Protein AF-A0A444JXC8-F1 (afdb_monomer)

Secondary structure (DSSP, 8-state):
--TTT-TTSSSPPP-SHHHHHHHHT-HHHHHHHHHHHHHHHHT----TTS-GGGHHHHHHHHHHHHHHHHHHHHHHHHTT-THHIIIIIHHHHHHHHHHHHHHHHHHTT----S-TTTTS-----S--

Solvent-accessible surface area (backbone atoms only — not comparable to full-atom values): 7610 Å² total; per-residue (Å²): 131,54,86,90,63,40,77,82,68,74,57,82,76,66,88,44,74,68,46,41,54,48,58,32,59,31,55,63,55,56,52,47,54,52,51,50,43,50,35,22,44,78,59,66,70,77,57,88,74,54,57,81,88,46,54,67,55,50,20,52,51,33,43,51,53,52,53,49,54,51,51,51,50,54,50,34,61,74,70,63,46,63,62,54,45,66,73,47,52,50,50,56,61,64,43,35,32,57,50,42,50,48,49,46,67,66,60,52,84,49,52,97,52,89,50,66,70,68,45,41,88,79,82,81,89,65,93,127

Sequence (128 aa):
QDPDNDPELAFPKPETLRQYIVHVSGLPVWWGHFKTLYTNAIGGCRGSYVPPKGLPKVRVEARAMVAFYVVVLMLALWFRATALLYVWIVPALLGQPFLRLYLLAEHGRCPLVANMLENTRTTLTNWL

Radius of gyration: 19.26 Å; Cα contacts (8 Å, |Δi|>4): 68; chains: 1; bounding box: 57×40×42 Å

pLDDT: mean 79.61, std 12.32, range [53.12, 96.25]

Mean predicted aligned error: 9.5 Å

Foldseek 3Di:
DPCPQDPVNVDDDDPDPVSVVVLLQCVVVVVVVVVQLVCLLVQVDDRPNAPPVCSVVSNVVSVVVVVVVVVVVVVCVVVVVCVCCVVPVVCVSVCSSVVSVVCCVFQPPQDPDPDPVSNGDDDDPDDD

Structure (mmCIF, N/CA/C/O backbone):
data_AF-A0A444JXC8-F1
#
_entry.id   AF-A0A444JXC8-F1
#
loop_
_atom_site.group_PDB
_atom_site.id
_atom_site.type_symbol
_atom_site.label_atom_id
_atom_site.label_alt_id
_atom_site.label_comp_id
_atom_site.label_asym_id
_atom_site.label_entity_id
_atom_site.label_seq_id
_atom_site.pdbx_PDB_ins_code
_atom_site.Cartn_x
_atom_site.Cartn_y
_atom_site.Cartn_z
_atom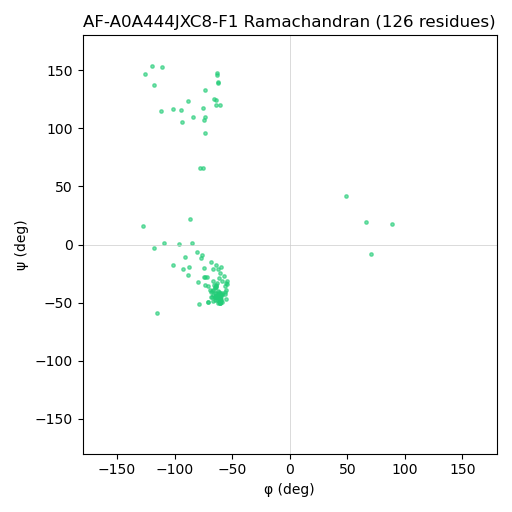_site.occupancy
_atom_site.B_iso_or_equiv
_atom_site.auth_seq_id
_atom_site.auth_comp_id
_atom_site.auth_asym_id
_atom_site.auth_atom_id
_atom_site.pdbx_PDB_model_num
ATOM 1 N N . GLN A 1 1 ? 15.384 -9.450 -16.776 1.00 56.16 1 GLN A N 1
ATOM 2 C CA . GLN A 1 1 ? 13.965 -9.046 -16.786 1.00 56.16 1 GLN A CA 1
ATOM 3 C C . GLN A 1 1 ? 13.324 -9.673 -18.012 1.00 56.16 1 GLN A C 1
ATOM 5 O O . GLN A 1 1 ? 13.983 -9.704 -19.047 1.00 56.16 1 GLN A O 1
ATOM 10 N N . ASP A 1 2 ? 12.129 -10.248 -17.871 1.00 57.38 2 ASP A N 1
ATOM 11 C CA . ASP A 1 2 ? 11.350 -10.819 -18.980 1.00 57.38 2 ASP A CA 1
ATOM 12 C C . ASP A 1 2 ? 10.382 -9.739 -19.494 1.00 57.38 2 ASP A C 1
ATOM 14 O O . ASP A 1 2 ? 9.397 -9.457 -18.816 1.00 57.38 2 ASP A O 1
ATOM 18 N N . PRO A 1 3 ? 10.637 -9.113 -20.656 1.00 59.62 3 PRO A N 1
ATOM 19 C CA . PRO A 1 3 ? 9.868 -7.958 -21.116 1.00 59.62 3 PRO A CA 1
ATOM 20 C C . PRO A 1 3 ? 8.352 -8.180 -21.191 1.00 59.62 3 PRO A C 1
ATOM 22 O O . PRO A 1 3 ? 7.594 -7.238 -20.970 1.00 59.62 3 PRO A O 1
ATOM 25 N N . ASP A 1 4 ? 7.913 -9.409 -21.477 1.00 57.19 4 ASP A N 1
ATOM 26 C CA . ASP A 1 4 ? 6.509 -9.719 -21.766 1.00 57.19 4 ASP A CA 1
ATOM 27 C C . ASP A 1 4 ? 5.716 -10.141 -20.520 1.00 57.19 4 ASP A C 1
ATOM 29 O O . ASP A 1 4 ? 4.484 -10.054 -20.494 1.00 57.19 4 ASP A O 1
ATOM 33 N N . ASN A 1 5 ? 6.410 -10.586 -19.469 1.00 56.50 5 ASN A N 1
ATOM 34 C CA . ASN A 1 5 ? 5.786 -11.094 -18.246 1.00 56.50 5 ASN A CA 1
ATOM 35 C C . ASN A 1 5 ? 6.130 -10.285 -16.994 1.00 56.50 5 ASN A C 1
ATOM 37 O O . ASN A 1 5 ? 5.602 -10.592 -15.922 1.00 56.50 5 ASN A O 1
ATOM 41 N N . ASP A 1 6 ? 6.978 -9.262 -17.106 1.00 56.84 6 ASP A N 1
ATOM 42 C CA . ASP A 1 6 ? 7.409 -8.472 -15.962 1.00 56.84 6 ASP A CA 1
ATOM 43 C C . ASP A 1 6 ? 6.405 -7.352 -15.622 1.00 56.84 6 ASP A C 1
ATOM 45 O O . ASP A 1 6 ? 6.275 -6.366 -16.361 1.00 56.84 6 ASP A O 1
ATOM 49 N N . PRO A 1 7 ? 5.674 -7.460 -14.495 1.00 56.41 7 PRO A N 1
ATOM 50 C CA . PRO A 1 7 ? 4.689 -6.458 -14.102 1.00 56.41 7 PRO A CA 1
ATOM 51 C C . PRO A 1 7 ? 5.320 -5.090 -13.807 1.00 56.41 7 PRO A C 1
ATOM 53 O O . PRO A 1 7 ? 4.603 -4.087 -13.804 1.00 56.41 7 PRO A O 1
ATOM 56 N N . GLU A 1 8 ? 6.635 -5.023 -13.573 1.00 53.12 8 GLU A N 1
ATOM 57 C CA . GLU A 1 8 ? 7.337 -3.764 -13.314 1.00 53.12 8 GLU A CA 1
ATOM 58 C C . GLU A 1 8 ? 7.531 -2.907 -14.574 1.00 53.12 8 GLU A C 1
ATOM 60 O O . GLU A 1 8 ? 7.675 -1.687 -14.472 1.00 53.12 8 GLU A O 1
ATOM 65 N N . LEU A 1 9 ? 7.442 -3.517 -15.763 1.00 55.00 9 LEU A N 1
ATOM 66 C CA . LEU A 1 9 ? 7.540 -2.845 -17.063 1.00 55.00 9 LEU A CA 1
ATOM 67 C C . LEU A 1 9 ? 6.184 -2.378 -17.607 1.00 55.00 9 LEU A C 1
ATOM 69 O O . LEU A 1 9 ? 6.130 -1.588 -18.548 1.00 55.00 9 LEU A O 1
ATOM 73 N N . ALA A 1 10 ? 5.078 -2.806 -16.990 1.00 54.25 10 ALA A N 1
ATOM 74 C CA . ALA A 1 10 ? 3.724 -2.464 -17.424 1.00 54.25 10 ALA A CA 1
ATOM 75 C C . ALA A 1 10 ? 3.362 -0.976 -17.231 1.00 54.25 10 ALA A C 1
ATOM 77 O O . ALA A 1 10 ? 2.369 -0.503 -17.790 1.00 54.25 10 ALA A O 1
ATOM 78 N N . PHE A 1 11 ? 4.142 -0.229 -16.441 1.00 58.28 11 PHE A N 1
ATOM 79 C CA . PHE A 1 11 ? 3.931 1.197 -16.208 1.00 58.28 11 PHE A CA 1
ATOM 80 C C . PHE A 1 11 ? 5.069 2.014 -16.835 1.00 58.28 11 PHE A C 1
ATOM 82 O O . PHE A 1 11 ? 6.206 1.922 -16.367 1.00 58.28 11 PHE A O 1
ATOM 89 N N . PRO A 1 12 ? 4.792 2.847 -17.857 1.00 60.62 12 PRO A N 1
ATOM 90 C CA . PRO A 1 12 ? 5.820 3.695 -18.444 1.00 60.62 12 PRO A CA 1
ATOM 91 C C . PRO A 1 12 ? 6.360 4.679 -17.397 1.00 60.62 12 PRO A C 1
ATOM 93 O O . PRO A 1 12 ? 5.607 5.238 -16.589 1.00 60.62 12 PRO A O 1
ATOM 96 N N . LYS A 1 13 ? 7.682 4.887 -17.403 1.00 64.56 13 LYS A N 1
ATOM 97 C CA . LYS A 1 13 ? 8.344 5.874 -16.537 1.00 64.56 13 LYS A CA 1
ATOM 98 C C . LYS A 1 13 ? 7.838 7.283 -16.905 1.00 64.56 13 LYS A C 1
ATOM 100 O O . LYS A 1 13 ? 7.539 7.528 -18.069 1.00 64.56 13 LYS A O 1
ATOM 105 N N . PRO A 1 14 ? 7.711 8.212 -15.941 1.00 65.56 14 PRO A N 1
ATOM 106 C CA . PRO A 1 14 ? 7.194 9.548 -16.224 1.00 65.56 14 PRO A CA 1
ATOM 107 C C . PRO A 1 14 ? 8.147 10.323 -17.148 1.00 65.56 14 PRO A C 1
ATOM 109 O O . PRO A 1 14 ? 9.315 10.508 -16.816 1.00 65.56 14 PRO A O 1
ATOM 112 N N . GLU A 1 15 ? 7.637 10.817 -18.276 1.00 71.06 15 GLU A N 1
ATOM 113 C CA . GLU A 1 15 ? 8.400 11.591 -19.273 1.00 71.06 15 GLU A CA 1
ATOM 114 C C . GLU A 1 15 ? 8.141 13.102 -19.165 1.00 71.06 15 GLU A C 1
ATOM 116 O O . GLU A 1 15 ? 8.921 13.919 -19.649 1.00 71.06 15 GLU A O 1
ATOM 121 N N . THR A 1 16 ? 7.058 13.496 -18.487 1.00 79.94 16 THR A N 1
ATOM 122 C CA . THR A 1 16 ? 6.654 14.901 -18.313 1.00 79.94 16 THR A CA 1
ATOM 123 C C . THR A 1 16 ? 6.617 15.309 -16.842 1.00 79.94 16 THR A C 1
ATOM 125 O O . THR A 1 16 ? 6.348 14.490 -15.963 1.00 79.94 16 THR A O 1
ATOM 128 N N . LEU A 1 17 ? 6.796 16.606 -16.553 1.00 77.31 17 LEU A N 1
ATOM 129 C CA . LEU A 1 17 ? 6.724 17.150 -15.184 1.00 77.31 17 LEU A CA 1
ATOM 130 C C . LEU A 1 17 ? 5.393 16.833 -14.486 1.00 77.31 17 LEU A C 1
ATOM 132 O O . LEU A 1 17 ? 5.359 16.551 -13.290 1.00 77.31 17 LEU A O 1
ATOM 136 N N . ARG A 1 18 ? 4.287 16.816 -15.239 1.00 77.69 18 ARG A N 1
ATOM 137 C CA . ARG A 1 18 ? 2.970 16.449 -14.705 1.00 77.69 18 ARG A CA 1
ATOM 138 C C . ARG A 1 18 ? 2.912 14.974 -14.306 1.00 77.69 18 ARG A C 1
ATOM 140 O O . ARG A 1 18 ? 2.424 14.662 -13.223 1.00 77.69 18 ARG A O 1
ATOM 147 N N . GLN A 1 19 ? 3.422 14.075 -15.149 1.00 76.94 19 GLN A N 1
ATOM 148 C CA . GLN A 1 19 ? 3.516 12.648 -14.820 1.00 76.94 19 GLN A CA 1
ATOM 149 C C . GLN A 1 19 ? 4.465 12.410 -13.641 1.00 76.94 19 GLN A C 1
ATOM 151 O O . GLN A 1 19 ? 4.180 11.560 -12.804 1.00 76.94 19 GLN A O 1
ATOM 156 N N . TYR A 1 20 ? 5.542 13.190 -13.534 1.00 75.75 20 TYR A N 1
ATOM 157 C CA . TYR A 1 20 ? 6.475 13.131 -12.413 1.00 75.75 20 TYR A CA 1
ATOM 158 C C . TYR A 1 20 ? 5.801 13.496 -11.085 1.00 75.75 20 TYR A C 1
ATOM 160 O O . TYR A 1 20 ? 5.864 12.715 -10.141 1.00 75.75 20 TYR A O 1
ATOM 168 N N . ILE A 1 21 ? 5.075 14.620 -11.017 1.00 80.50 21 ILE A N 1
ATOM 169 C CA . ILE A 1 21 ? 4.347 15.031 -9.801 1.00 80.50 21 ILE A CA 1
ATOM 170 C C . ILE A 1 21 ? 3.299 13.981 -9.407 1.00 80.50 21 ILE A C 1
A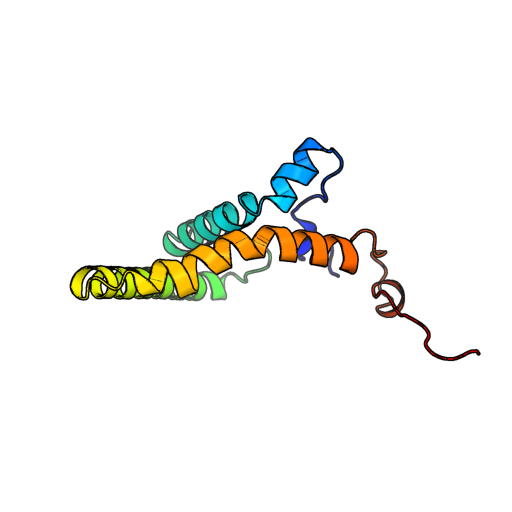TOM 172 O O . ILE A 1 21 ? 3.187 13.622 -8.237 1.00 80.50 21 ILE A O 1
ATOM 176 N N . VAL A 1 22 ? 2.560 13.440 -10.380 1.00 81.25 22 VAL A N 1
ATOM 177 C CA . VAL A 1 22 ? 1.564 12.387 -10.127 1.00 81.25 22 VAL A CA 1
ATOM 178 C C . VAL A 1 22 ? 2.228 11.096 -9.637 1.00 81.25 22 VAL A C 1
ATOM 180 O O . VAL A 1 22 ? 1.737 10.490 -8.687 1.00 81.25 22 VAL A O 1
ATOM 183 N N . HIS A 1 23 ? 3.356 10.692 -10.220 1.00 79.19 23 HIS A N 1
ATOM 184 C CA . HIS A 1 23 ? 4.108 9.515 -9.786 1.00 79.19 23 HIS A CA 1
ATOM 185 C C . HIS A 1 23 ? 4.639 9.679 -8.356 1.00 79.19 23 HIS A C 1
ATOM 187 O O . HIS A 1 23 ? 4.439 8.804 -7.512 1.00 79.19 23 HIS A O 1
ATOM 193 N N . VAL A 1 24 ? 5.257 10.827 -8.068 1.00 82.19 24 VAL A N 1
ATOM 194 C CA . VAL A 1 24 ? 5.811 11.148 -6.747 1.00 82.19 24 VAL A CA 1
ATOM 195 C C . VAL A 1 24 ? 4.707 11.290 -5.703 1.00 82.19 24 VAL A C 1
ATOM 197 O O . VAL A 1 24 ? 4.915 10.902 -4.567 1.00 82.19 24 VAL A O 1
ATOM 200 N N . SER A 1 25 ? 3.500 11.740 -6.056 1.00 81.94 25 SER A N 1
ATOM 201 C CA . SER A 1 25 ? 2.394 11.834 -5.087 1.00 81.94 25 SER A CA 1
ATOM 202 C C . SER A 1 25 ? 2.005 10.495 -4.438 1.00 81.94 25 SER A C 1
ATOM 204 O O . SER A 1 25 ? 1.319 10.485 -3.420 1.00 81.94 25 SER A O 1
ATOM 206 N N . GLY A 1 26 ? 2.378 9.355 -5.035 1.00 81.25 26 GLY A N 1
ATOM 207 C CA . GLY A 1 26 ? 2.017 8.023 -4.541 1.00 81.25 26 GLY A CA 1
ATOM 208 C C . GLY A 1 26 ? 0.535 7.659 -4.714 1.00 81.25 26 GLY A C 1
ATOM 209 O O . GLY A 1 26 ? 0.171 6.498 -4.542 1.00 81.25 26 GLY A O 1
ATOM 210 N N . LEU A 1 27 ? -0.327 8.597 -5.122 1.00 82.12 27 LEU A N 1
ATOM 211 C CA . LEU A 1 27 ? -1.756 8.359 -5.361 1.00 82.12 27 LEU A CA 1
ATOM 212 C C . LEU A 1 27 ? -2.033 7.227 -6.371 1.00 82.12 27 LEU A C 1
ATOM 214 O O . LEU A 1 27 ? -2.899 6.393 -6.087 1.00 82.12 27 LEU A O 1
ATOM 218 N N . PRO A 1 28 ? -1.300 7.111 -7.503 1.00 84.00 28 PRO A N 1
ATOM 219 C CA . PRO A 1 28 ? -1.517 6.014 -8.449 1.00 84.00 28 PRO A CA 1
ATOM 220 C C . PRO A 1 28 ? -1.265 4.630 -7.843 1.00 84.00 28 PRO A C 1
ATOM 222 O O . PRO A 1 28 ? -1.890 3.658 -8.256 1.00 84.00 28 PRO A O 1
ATOM 225 N N . VAL A 1 29 ? -0.373 4.538 -6.853 1.00 84.81 29 VAL A N 1
ATOM 226 C CA . VAL A 1 29 ? 0.008 3.284 -6.189 1.00 84.81 29 VAL A CA 1
ATOM 227 C C . VAL A 1 29 ? -1.139 2.781 -5.329 1.00 84.81 29 VAL A C 1
ATOM 229 O O . VAL A 1 29 ? -1.560 1.636 -5.466 1.00 84.81 29 VAL A O 1
ATOM 232 N N . TRP A 1 30 ? -1.697 3.656 -4.491 1.00 85.62 30 TRP A N 1
ATOM 233 C CA . TRP A 1 30 ? -2.856 3.325 -3.666 1.00 85.62 30 TRP A CA 1
ATOM 234 C C . TRP A 1 30 ? -4.061 2.943 -4.518 1.00 85.62 30 TRP 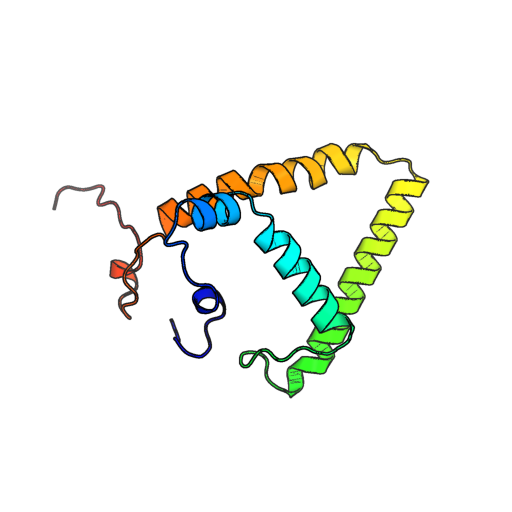A C 1
ATOM 236 O O . TRP A 1 30 ? -4.711 1.930 -4.253 1.00 85.62 30 TRP A O 1
ATOM 246 N N . TRP A 1 31 ? -4.315 3.704 -5.586 1.00 86.19 31 TRP A N 1
ATOM 247 C CA . TRP A 1 31 ? -5.370 3.381 -6.541 1.00 86.19 31 TRP A CA 1
ATOM 248 C C . TRP A 1 31 ? -5.136 2.027 -7.223 1.00 86.19 31 TRP A C 1
ATOM 250 O O . TRP A 1 31 ? -6.056 1.217 -7.326 1.00 86.19 31 TRP A O 1
ATOM 260 N N . GLY A 1 32 ? -3.898 1.751 -7.640 1.00 85.75 32 GLY A N 1
ATOM 261 C CA . GLY A 1 32 ? -3.490 0.473 -8.215 1.00 85.75 32 GLY A CA 1
ATOM 262 C C . GLY A 1 32 ? -3.709 -0.693 -7.253 1.00 85.75 32 GLY A C 1
ATOM 263 O O . GLY A 1 32 ? -4.340 -1.676 -7.630 1.00 85.75 32 GLY A O 1
ATOM 264 N N . HIS A 1 33 ? -3.271 -0.574 -5.998 1.00 89.25 33 HIS A N 1
ATOM 265 C CA . HIS A 1 33 ? -3.489 -1.598 -4.974 1.00 89.25 33 HIS A CA 1
ATOM 266 C C . HIS A 1 33 ? -4.973 -1.856 -4.723 1.00 89.25 33 HIS A C 1
ATOM 268 O O . HIS A 1 33 ? -5.393 -3.013 -4.719 1.00 89.25 33 HIS A O 1
ATOM 274 N N . PHE A 1 34 ? -5.778 -0.798 -4.584 1.00 88.75 34 PHE A N 1
ATOM 275 C CA . PHE A 1 34 ? -7.221 -0.930 -4.402 1.00 88.75 34 PHE A CA 1
ATOM 276 C C . PHE A 1 34 ? -7.876 -1.624 -5.600 1.00 88.75 34 PHE A C 1
ATOM 278 O O . PHE A 1 34 ? -8.603 -2.604 -5.429 1.00 88.75 34 PHE A O 1
ATOM 285 N N . LYS A 1 35 ? -7.578 -1.171 -6.825 1.00 88.44 35 LYS A N 1
ATOM 286 C CA . LYS A 1 35 ? -8.119 -1.754 -8.057 1.00 88.44 35 LYS A CA 1
ATOM 287 C C . LYS A 1 35 ? -7.725 -3.222 -8.199 1.00 88.44 35 LYS A C 1
ATOM 289 O O . LYS A 1 35 ? -8.580 -4.037 -8.539 1.00 88.44 35 LYS A O 1
ATOM 294 N N . THR A 1 36 ? -6.469 -3.568 -7.928 1.00 87.56 36 THR A N 1
ATOM 295 C CA . THR A 1 36 ? -5.970 -4.948 -7.997 1.00 87.56 36 THR A CA 1
ATOM 296 C C . THR A 1 36 ? -6.648 -5.828 -6.957 1.00 87.56 36 THR A C 1
ATOM 298 O O . THR A 1 36 ? -7.165 -6.886 -7.310 1.00 87.56 36 THR A O 1
ATOM 301 N N . LEU A 1 37 ? -6.730 -5.380 -5.701 1.00 91.19 37 LEU A N 1
ATOM 302 C CA . LEU A 1 37 ? -7.395 -6.129 -4.636 1.00 91.19 37 LEU A CA 1
ATOM 303 C C . LEU A 1 37 ? -8.875 -6.356 -4.955 1.00 91.19 37 LEU A C 1
ATOM 305 O O . LEU A 1 37 ? -9.357 -7.483 -4.872 1.00 91.19 37 LEU A O 1
ATOM 309 N N . TYR A 1 38 ? -9.574 -5.305 -5.386 1.00 90.19 38 TYR A N 1
ATOM 310 C CA . TYR A 1 38 ? -10.977 -5.377 -5.780 1.00 90.19 38 TYR A CA 1
ATOM 311 C C . TYR A 1 38 ? -11.182 -6.341 -6.952 1.00 90.19 38 TYR A C 1
ATOM 313 O O . TYR A 1 38 ? -11.995 -7.261 -6.863 1.00 90.19 38 TYR A O 1
ATOM 321 N N . THR A 1 39 ? -10.393 -6.187 -8.019 1.00 89.88 39 THR A N 1
ATOM 322 C CA . THR A 1 39 ? -10.458 -7.037 -9.218 1.00 89.88 39 THR A CA 1
ATOM 323 C C . THR A 1 39 ? -10.192 -8.503 -8.875 1.00 89.88 39 THR A C 1
ATOM 325 O O . THR A 1 39 ? -10.912 -9.392 -9.334 1.00 89.88 39 THR A O 1
ATOM 328 N N . ASN A 1 40 ? -9.206 -8.774 -8.019 1.00 90.25 40 ASN A N 1
ATOM 329 C CA . ASN A 1 40 ? -8.890 -10.123 -7.562 1.00 90.25 40 ASN A CA 1
ATOM 330 C C . ASN A 1 40 ? -10.008 -10.704 -6.681 1.00 90.25 40 ASN A C 1
ATOM 332 O O . ASN A 1 40 ? -10.385 -11.862 -6.865 1.00 90.25 40 ASN A O 1
ATOM 336 N N . ALA A 1 41 ? -10.608 -9.905 -5.793 1.00 89.19 41 ALA A N 1
ATOM 337 C CA . ALA A 1 41 ? -11.683 -10.340 -4.900 1.00 89.19 41 ALA A CA 1
ATOM 338 C C . ALA A 1 41 ? -12.985 -10.698 -5.647 1.00 89.19 41 ALA A C 1
ATOM 340 O O . ALA A 1 41 ? -13.633 -11.703 -5.316 1.00 89.19 41 ALA A O 1
ATOM 341 N N . ILE A 1 42 ? -13.348 -9.929 -6.684 1.00 90.94 42 ILE A N 1
ATOM 342 C CA . ILE A 1 42 ? -14.476 -10.251 -7.582 1.00 90.94 42 ILE A CA 1
ATOM 343 C C . ILE A 1 42 ? -14.121 -11.350 -8.589 1.00 90.94 42 ILE A C 1
ATOM 345 O O . ILE A 1 42 ? -15.001 -11.925 -9.224 1.00 90.94 42 ILE A O 1
ATOM 349 N N . GLY A 1 43 ? -12.835 -11.687 -8.701 1.00 81.81 43 GLY A N 1
ATOM 350 C CA . GLY A 1 43 ? -12.367 -12.795 -9.511 1.00 81.81 43 GLY A CA 1
ATOM 351 C C . GLY A 1 43 ? -12.056 -12.468 -10.963 1.00 81.81 43 GLY A C 1
ATOM 352 O O . GLY A 1 43 ? -11.963 -13.401 -11.756 1.00 81.81 43 GLY A O 1
ATOM 353 N N . GLY A 1 44 ? -11.885 -11.189 -11.290 1.00 81.00 44 GLY A N 1
ATOM 354 C CA . GLY A 1 44 ? -11.491 -10.691 -12.606 1.00 81.00 44 GLY A CA 1
ATOM 355 C C . GLY A 1 44 ? -9.977 -10.637 -12.826 1.00 81.00 44 GLY A C 1
ATOM 356 O O . GLY A 1 44 ? -9.526 -9.849 -13.654 1.00 81.00 44 GLY A O 1
ATOM 357 N N . CYS A 1 45 ? -9.185 -11.413 -12.077 1.00 79.12 45 CYS A N 1
ATOM 358 C CA . CYS A 1 45 ? -7.734 -11.468 -12.255 1.00 79.12 45 CYS A CA 1
ATOM 359 C C . CYS A 1 45 ? -7.404 -11.955 -13.677 1.00 79.12 45 CYS A C 1
ATOM 361 O O . CYS A 1 45 ? -7.827 -13.040 -14.076 1.00 79.12 45 CYS A O 1
ATOM 363 N N . ARG A 1 46 ? -6.691 -11.127 -14.447 1.00 68.62 46 ARG A N 1
ATOM 364 C CA . ARG A 1 46 ? -6.330 -11.366 -15.859 1.00 68.62 46 ARG A CA 1
ATOM 365 C C . ARG A 1 46 ? -4.826 -11.220 -16.121 1.00 68.62 46 ARG A C 1
ATOM 367 O O . ARG A 1 46 ? -4.429 -11.035 -17.264 1.00 68.62 46 ARG A O 1
ATOM 374 N N . GLY A 1 47 ? -3.994 -11.238 -15.077 1.00 71.06 47 GLY A N 1
ATOM 375 C CA . GLY A 1 47 ? -2.543 -11.127 -15.242 1.00 71.06 47 GLY A CA 1
ATOM 376 C C . GLY A 1 47 ? -1.996 -12.329 -16.011 1.00 71.06 47 GLY A C 1
ATOM 377 O O . GLY A 1 47 ? -2.215 -13.459 -15.581 1.00 71.06 47 GLY A O 1
ATOM 378 N N . SER A 1 48 ? -1.285 -12.090 -17.117 1.00 69.00 48 SER A N 1
ATOM 379 C CA . SER A 1 48 ? -0.599 -13.127 -17.913 1.00 69.00 48 SER A CA 1
ATOM 380 C C . SER A 1 48 ? 0.410 -13.931 -17.085 1.00 69.00 48 SER A C 1
ATOM 382 O O . SER A 1 48 ? 0.627 -15.111 -17.337 1.00 69.00 48 SER A O 1
ATOM 384 N N . TYR A 1 49 ? 0.949 -13.303 -16.040 1.00 73.19 49 TYR A N 1
ATOM 385 C CA . TYR A 1 49 ? 1.875 -13.874 -15.066 1.00 73.19 49 TYR A CA 1
ATOM 386 C C . TYR A 1 49 ? 1.219 -14.807 -14.028 1.00 73.19 49 TYR A C 1
ATOM 388 O O . TYR A 1 49 ? 1.930 -15.466 -13.270 1.00 73.19 49 TYR A O 1
ATOM 396 N N . VAL A 1 50 ? -0.119 -14.891 -13.954 1.00 76.94 50 VAL A N 1
ATOM 397 C CA . VAL A 1 50 ? -0.812 -15.813 -13.037 1.00 76.94 50 VAL A CA 1
ATOM 398 C C . VAL A 1 50 ? -1.290 -17.045 -13.808 1.00 76.94 50 VAL A C 1
ATOM 400 O O . VAL A 1 50 ? -2.176 -16.928 -14.657 1.00 76.94 50 VAL A O 1
ATOM 403 N N . PRO A 1 51 ? -0.787 -18.256 -13.500 1.00 81.00 51 PRO A N 1
ATOM 404 C CA . PRO A 1 51 ? -1.253 -19.460 -14.172 1.00 81.00 51 PRO A CA 1
ATOM 405 C C . PRO A 1 51 ? -2.745 -19.709 -13.875 1.00 81.00 51 PRO A C 1
ATOM 407 O O . PRO A 1 51 ? -3.192 -19.466 -12.748 1.00 81.00 51 PRO A O 1
ATOM 410 N N . PRO A 1 52 ? -3.524 -20.292 -14.810 1.00 81.31 52 PRO A N 1
ATOM 411 C CA . PRO A 1 52 ? -4.970 -20.489 -14.640 1.00 81.31 52 PRO A CA 1
ATOM 412 C C . PRO A 1 52 ? -5.353 -21.260 -13.367 1.00 81.31 52 PRO A C 1
ATOM 414 O O . PRO A 1 52 ? -6.365 -20.972 -12.730 1.00 81.31 52 PRO A O 1
ATOM 417 N N . LYS A 1 53 ? -4.501 -22.205 -12.945 1.00 83.56 53 LYS A N 1
ATOM 418 C CA . LYS A 1 53 ? -4.672 -22.995 -11.712 1.00 83.56 53 LYS A CA 1
ATOM 419 C C . LYS A 1 53 ? -4.550 -22.156 -10.426 1.00 83.56 53 LYS A C 1
ATOM 421 O O . LYS A 1 53 ? -5.031 -22.582 -9.380 1.00 83.56 53 LYS A O 1
ATOM 426 N N . GLY A 1 54 ? -3.901 -20.991 -10.488 1.00 82.50 54 GLY A N 1
ATOM 427 C CA . GLY A 1 54 ? -3.688 -20.080 -9.359 1.00 82.50 54 GLY A CA 1
ATOM 428 C C . GLY A 1 54 ? -4.817 -19.068 -9.141 1.00 82.50 54 GLY A C 1
ATOM 429 O O . GLY A 1 54 ? -4.967 -18.563 -8.031 1.00 82.50 54 GLY A O 1
ATOM 430 N N . LEU A 1 55 ? -5.661 -18.816 -10.149 1.00 85.81 55 LEU A N 1
ATOM 431 C CA . LEU A 1 55 ? -6.730 -17.807 -10.082 1.00 85.81 55 LEU A CA 1
ATOM 432 C C . LEU A 1 55 ? -7.712 -18.007 -8.908 1.00 85.81 55 LEU A C 1
ATOM 434 O O . LEU A 1 55 ? -8.064 -17.015 -8.260 1.00 85.81 55 LEU A O 1
ATOM 438 N N . PRO A 1 56 ? -8.145 -19.242 -8.565 1.00 87.38 56 PRO A N 1
ATOM 439 C CA . PRO A 1 56 ? -9.015 -19.451 -7.409 1.00 87.38 56 PRO A CA 1
ATOM 440 C C . PRO A 1 56 ? -8.327 -19.109 -6.083 1.00 87.38 56 PRO A C 1
ATOM 442 O O . PRO A 1 56 ? -8.971 -18.548 -5.199 1.00 87.38 56 PRO A O 1
ATOM 445 N N . LYS A 1 57 ? -7.024 -19.396 -5.954 1.00 88.44 57 LYS A N 1
ATOM 446 C CA . LYS A 1 57 ? -6.246 -19.094 -4.742 1.00 88.44 57 LYS A CA 1
ATOM 447 C C . LYS A 1 57 ? -6.113 -17.588 -4.539 1.00 88.44 57 LYS A C 1
ATOM 449 O O . LYS A 1 57 ? -6.492 -17.093 -3.484 1.00 88.44 57 LYS A O 1
ATOM 454 N N . VAL A 1 58 ? -5.725 -16.861 -5.590 1.00 89.25 58 VAL A N 1
ATOM 455 C CA . VAL A 1 58 ? -5.621 -15.390 -5.577 1.00 89.25 58 VAL A CA 1
ATOM 456 C C . VAL A 1 58 ? -6.944 -14.740 -5.162 1.00 89.25 58 VAL A C 1
ATOM 458 O O . VAL A 1 58 ? -6.963 -13.777 -4.397 1.00 89.25 58 VAL A O 1
ATOM 461 N N . ARG A 1 59 ? -8.079 -15.280 -5.623 1.00 91.19 59 ARG A N 1
ATOM 462 C CA . ARG A 1 59 ? -9.408 -14.792 -5.231 1.00 91.19 59 ARG A CA 1
ATOM 463 C C . ARG A 1 59 ? -9.690 -15.001 -3.742 1.00 91.19 59 ARG A C 1
ATOM 465 O O . ARG A 1 59 ? -10.228 -14.100 -3.100 1.00 91.19 59 ARG A O 1
ATOM 472 N N . VAL A 1 60 ? -9.379 -16.182 -3.204 1.00 92.88 60 VAL A N 1
ATOM 473 C CA . VAL A 1 60 ? -9.579 -16.493 -1.778 1.00 92.88 60 VAL A CA 1
ATOM 474 C C . VAL A 1 60 ? -8.687 -15.610 -0.911 1.00 92.88 60 VAL A C 1
ATOM 476 O O . VAL A 1 60 ? -9.185 -15.006 0.035 1.00 92.88 60 VAL A O 1
ATOM 479 N N . GLU A 1 61 ? -7.416 -15.460 -1.274 1.00 93.25 61 GLU A N 1
ATOM 480 C CA . GLU A 1 61 ? -6.462 -14.595 -0.574 1.00 93.25 61 GLU A CA 1
ATOM 481 C C . GLU A 1 61 ? -6.917 -13.132 -0.579 1.00 93.25 61 GLU A C 1
ATOM 483 O O . GLU A 1 61 ? -6.9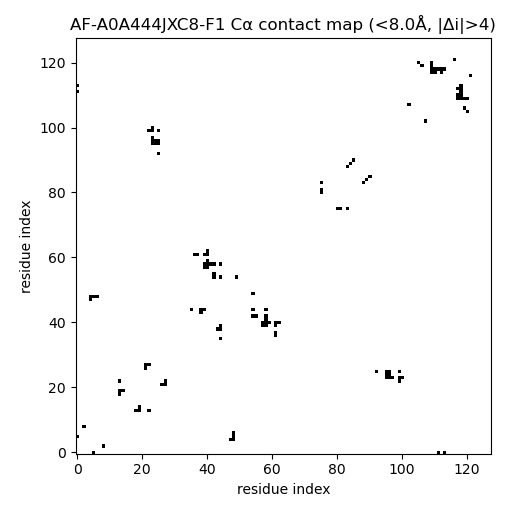89 -12.507 0.477 1.00 93.25 61 GLU A O 1
ATOM 488 N N . ALA A 1 62 ? -7.334 -12.604 -1.734 1.00 93.56 62 ALA A N 1
ATOM 489 C CA . ALA A 1 62 ? -7.852 -11.241 -1.834 1.00 93.56 62 ALA A CA 1
ATOM 490 C C . ALA A 1 62 ? -9.080 -11.017 -0.933 1.00 93.56 62 ALA A C 1
ATOM 492 O O . ALA A 1 62 ? -9.180 -9.994 -0.257 1.00 93.56 62 ALA A O 1
ATOM 493 N N . ARG A 1 63 ? -10.007 -11.983 -0.874 1.00 94.88 63 ARG A N 1
ATOM 494 C CA . ARG A 1 63 ? -11.179 -11.910 0.016 1.00 94.88 63 ARG A CA 1
ATOM 495 C C . ARG A 1 63 ? -10.797 -12.011 1.489 1.00 94.88 63 ARG A C 1
ATOM 497 O O . ARG A 1 63 ? -11.355 -11.271 2.294 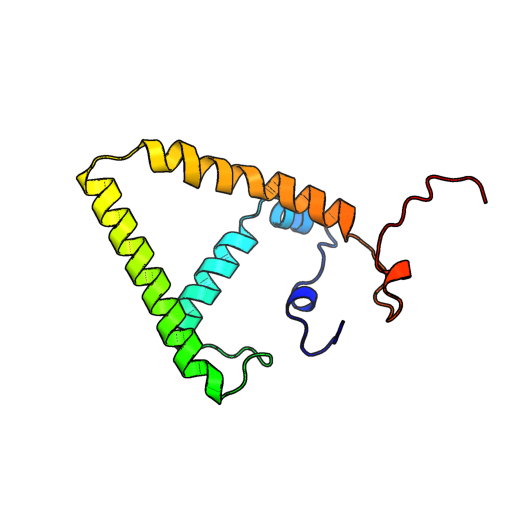1.00 94.88 63 ARG A O 1
ATOM 504 N N . ALA A 1 64 ? -9.854 -12.884 1.837 1.00 95.88 64 ALA A N 1
ATOM 505 C CA . ALA A 1 64 ? -9.349 -13.019 3.199 1.00 95.88 64 ALA A CA 1
ATOM 506 C C . ALA A 1 64 ? -8.678 -11.722 3.676 1.00 95.88 64 ALA A C 1
ATOM 508 O O . ALA A 1 64 ? -8.954 -11.267 4.783 1.00 95.88 64 ALA A O 1
ATOM 509 N N . MET A 1 65 ? -7.882 -11.074 2.819 1.00 94.88 65 MET A N 1
ATOM 510 C CA . MET A 1 65 ? -7.296 -9.762 3.108 1.00 94.88 65 MET A CA 1
ATOM 511 C C . MET A 1 65 ? -8.372 -8.698 3.347 1.00 94.88 65 MET A C 1
ATOM 513 O O . MET A 1 65 ? -8.304 -7.973 4.336 1.00 94.88 65 MET A O 1
ATOM 517 N N . VAL A 1 66 ? -9.391 -8.613 2.482 1.00 94.69 66 VAL A N 1
ATOM 518 C CA . VAL A 1 66 ? -10.505 -7.665 2.670 1.00 94.69 66 VAL A CA 1
ATOM 519 C C . VAL A 1 66 ? -11.238 -7.935 3.985 1.00 94.69 66 VAL A C 1
ATOM 521 O O . VAL A 1 66 ? -11.468 -7.003 4.751 1.00 94.69 66 VAL A O 1
ATOM 524 N N . ALA A 1 67 ? -11.562 -9.197 4.279 1.00 95.94 67 ALA A N 1
ATOM 525 C CA . ALA A 1 67 ? -12.225 -9.578 5.523 1.00 95.94 67 ALA A CA 1
ATOM 526 C C . ALA A 1 67 ? -11.390 -9.191 6.753 1.00 95.94 67 ALA A C 1
ATOM 528 O O . ALA A 1 67 ? -11.923 -8.612 7.697 1.00 95.94 67 ALA A O 1
ATOM 529 N N . PHE A 1 68 ? -10.077 -9.433 6.716 1.00 96.25 68 PHE A N 1
ATOM 530 C CA . PHE A 1 68 ? -9.159 -9.029 7.777 1.00 96.25 68 PHE A CA 1
ATOM 531 C C . PHE A 1 68 ? -9.184 -7.512 8.007 1.00 96.25 68 PHE A C 1
ATOM 533 O O . PHE A 1 68 ? -9.374 -7.069 9.138 1.00 96.25 68 PHE A O 1
ATOM 540 N N . TYR A 1 69 ? -9.070 -6.704 6.948 1.00 93.31 69 TYR A N 1
ATOM 541 C CA . TYR A 1 69 ? -9.115 -5.244 7.082 1.00 93.31 69 TYR A CA 1
ATOM 542 C C . TYR A 1 69 ? -10.467 -4.730 7.586 1.00 93.31 69 TYR A C 1
ATOM 544 O O . TYR A 1 69 ? -10.495 -3.783 8.371 1.00 93.31 69 TYR A O 1
ATOM 552 N N . VAL A 1 70 ? -11.580 -5.362 7.200 1.00 95.06 70 VAL A N 1
ATOM 553 C CA . VAL A 1 70 ? -12.910 -5.039 7.743 1.00 95.06 70 VAL A CA 1
ATOM 554 C C . VAL A 1 70 ? -12.969 -5.332 9.241 1.00 95.06 70 VAL A C 1
ATOM 556 O O . VAL A 1 70 ? -13.433 -4.488 10.002 1.00 95.06 70 VAL A O 1
ATOM 559 N N . VAL A 1 71 ? -12.457 -6.482 9.690 1.00 96.12 71 VAL A N 1
ATOM 560 C CA . VAL A 1 71 ? -12.400 -6.821 11.122 1.00 96.12 71 VAL A CA 1
ATOM 561 C C . VAL A 1 71 ? -11.546 -5.812 11.888 1.00 96.12 71 VAL A C 1
ATOM 563 O O . VAL A 1 71 ? -11.991 -5.293 12.909 1.00 96.12 71 VAL A O 1
ATOM 566 N N . VAL A 1 72 ? -10.359 -5.470 11.379 1.00 93.12 72 VAL A N 1
ATOM 567 C CA . VAL A 1 72 ? -9.486 -4.457 11.996 1.00 93.12 72 VAL A CA 1
ATOM 568 C C . VAL A 1 72 ? -10.190 -3.103 12.088 1.00 93.12 72 VAL A C 1
ATOM 570 O O . VAL A 1 72 ? -10.135 -2.468 13.138 1.00 93.12 72 VAL A O 1
ATOM 573 N N . LEU A 1 73 ? -10.889 -2.674 11.033 1.00 91.62 73 LEU A N 1
ATOM 574 C CA . LEU A 1 73 ? -11.650 -1.424 11.036 1.00 91.62 73 LEU A CA 1
ATOM 575 C C . LEU A 1 73 ? -12.765 -1.444 12.091 1.00 91.62 73 LEU A C 1
ATOM 577 O O . LEU A 1 73 ? -12.896 -0.492 12.857 1.00 91.62 73 LEU A O 1
ATOM 581 N N . MET A 1 74 ? -13.535 -2.531 12.169 1.00 94.25 74 MET A N 1
ATOM 582 C CA . MET A 1 74 ? -14.610 -2.688 13.154 1.00 94.25 74 MET A CA 1
ATOM 583 C C . MET A 1 74 ? -14.074 -2.639 14.588 1.00 94.25 74 MET A C 1
ATOM 585 O O . MET A 1 74 ? -14.626 -1.927 15.426 1.00 94.25 74 MET A O 1
ATOM 589 N N . LEU A 1 75 ? -12.965 -3.333 14.863 1.00 93.06 75 LEU A N 1
ATOM 590 C CA . LEU A 1 75 ? -12.296 -3.290 16.164 1.00 93.06 75 LEU A CA 1
ATOM 591 C C . LEU A 1 75 ? -11.757 -1.887 16.466 1.00 93.06 75 LEU A C 1
ATOM 593 O O . LEU A 1 75 ? -11.956 -1.376 17.566 1.00 93.06 75 LEU A O 1
ATOM 597 N N . ALA A 1 76 ? -11.126 -1.225 15.495 1.0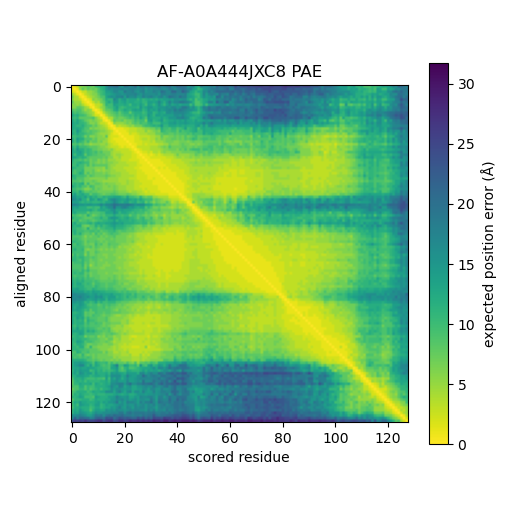0 91.31 76 ALA A N 1
ATOM 598 C CA . ALA A 1 76 ? -10.604 0.125 15.675 1.00 91.31 76 ALA A CA 1
ATOM 599 C C . ALA A 1 76 ? -11.714 1.134 16.012 1.00 91.31 76 ALA A C 1
ATOM 601 O O . ALA A 1 76 ? -11.526 1.973 16.893 1.00 91.31 76 ALA A O 1
ATOM 602 N N . LEU A 1 77 ? -12.878 1.033 15.362 1.00 90.75 77 LEU A N 1
ATOM 603 C CA . LEU A 1 77 ? -14.046 1.861 15.673 1.00 90.75 77 LEU A CA 1
ATOM 604 C C . LEU A 1 77 ? -14.616 1.541 17.059 1.00 90.75 77 LEU A C 1
ATOM 606 O O . LEU A 1 77 ? -14.896 2.461 17.827 1.00 90.75 77 LEU A O 1
ATOM 610 N N . TRP A 1 78 ? -14.729 0.254 17.402 1.00 93.25 78 TRP A N 1
ATOM 611 C CA . TRP A 1 78 ? -15.228 -0.200 18.702 1.00 93.25 78 TRP A CA 1
ATOM 612 C C . TRP A 1 78 ? -14.374 0.318 19.867 1.00 93.25 78 TRP A C 1
ATOM 614 O O . TRP A 1 78 ? -14.897 0.875 20.830 1.00 93.25 78 TRP A O 1
ATOM 624 N N . PHE A 1 79 ? -13.050 0.205 19.750 1.00 92.50 79 PHE A N 1
ATOM 625 C CA . PHE A 1 79 ? -12.097 0.666 20.763 1.00 92.50 79 PHE A CA 1
ATOM 626 C C . PHE A 1 79 ? -11.730 2.152 20.639 1.00 92.50 79 PHE A C 1
ATOM 628 O O . PHE A 1 79 ? -10.905 2.638 21.411 1.00 92.50 79 PHE A O 1
ATOM 635 N N . ARG A 1 80 ? -12.313 2.886 19.676 1.00 88.81 80 ARG A N 1
ATOM 636 C CA . ARG A 1 80 ? -11.958 4.281 19.347 1.00 88.81 80 ARG A CA 1
ATOM 637 C C . ARG A 1 80 ? -10.446 4.481 19.183 1.00 88.81 80 ARG A C 1
ATOM 639 O O . ARG A 1 80 ? -9.880 5.472 19.643 1.00 88.81 80 ARG A O 1
ATOM 646 N N . ALA A 1 81 ? -9.789 3.532 18.524 1.00 86.56 81 ALA A N 1
ATOM 647 C CA . ALA A 1 81 ? -8.341 3.463 18.379 1.00 86.56 81 ALA A CA 1
ATOM 648 C C . ALA A 1 81 ? -7.812 4.483 17.351 1.00 86.56 81 ALA A C 1
ATOM 650 O O . ALA A 1 81 ? -7.263 4.124 16.310 1.00 86.56 81 ALA A O 1
ATOM 651 N N . THR A 1 82 ? -7.945 5.778 17.647 1.00 86.81 82 THR A N 1
ATOM 652 C CA . THR A 1 82 ? -7.437 6.876 16.804 1.00 86.81 82 THR A CA 1
ATOM 653 C C . THR A 1 82 ? -5.921 6.819 16.619 1.00 86.81 82 THR A C 1
ATOM 655 O O . THR A 1 82 ? -5.415 7.267 15.593 1.00 86.81 82 THR A O 1
ATOM 658 N N . ALA A 1 83 ? -5.197 6.197 17.555 1.00 89.81 83 ALA A N 1
ATOM 659 C CA . ALA A 1 83 ? -3.762 5.940 17.452 1.00 89.81 83 ALA A CA 1
ATOM 660 C C . ALA A 1 83 ? -3.378 5.193 16.163 1.00 89.81 83 ALA A C 1
ATOM 662 O O . ALA A 1 83 ? -2.330 5.472 15.584 1.00 89.81 83 ALA A O 1
ATOM 663 N N . LEU A 1 84 ? -4.241 4.300 15.663 1.00 88.38 84 LEU A N 1
ATOM 664 C CA . LEU A 1 84 ? -3.976 3.539 14.443 1.00 88.38 84 LEU A CA 1
ATOM 665 C C . LEU A 1 84 ? -3.851 4.456 13.215 1.00 88.38 84 LEU A C 1
ATOM 667 O O . LEU A 1 84 ? -3.039 4.207 12.328 1.00 88.38 84 LEU A O 1
ATOM 671 N N . LEU A 1 85 ? -4.595 5.565 13.185 1.00 86.50 85 LEU A N 1
ATOM 672 C CA . LEU A 1 85 ? -4.494 6.549 12.107 1.00 86.50 85 LEU A CA 1
ATOM 673 C C . LEU A 1 85 ? -3.116 7.216 12.097 1.00 86.50 85 LEU 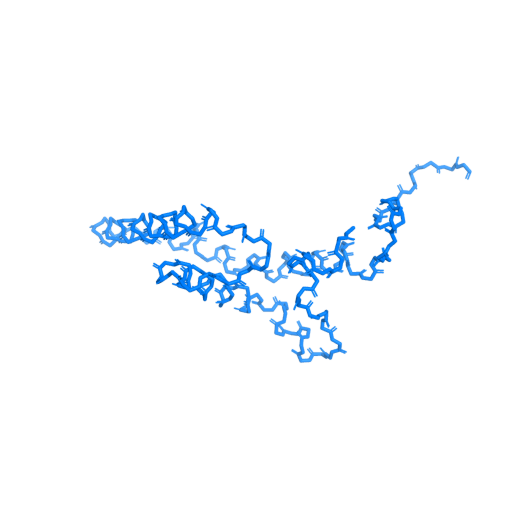A C 1
ATOM 675 O O . LEU A 1 85 ? -2.499 7.326 11.041 1.00 86.50 85 LEU A O 1
ATOM 679 N N . TYR A 1 86 ? -2.620 7.618 13.265 1.00 90.12 86 TYR A N 1
ATOM 680 C CA . TYR A 1 86 ? -1.368 8.366 13.381 1.00 90.12 86 TYR A CA 1
ATOM 681 C C . TYR A 1 86 ? -0.116 7.494 13.295 1.00 90.12 86 TYR A C 1
ATOM 683 O O . TYR A 1 86 ? 0.899 7.955 12.789 1.00 90.12 86 TYR A O 1
ATOM 691 N N . VAL A 1 87 ? -0.172 6.249 13.769 1.00 91.94 87 VAL A N 1
ATOM 692 C CA . VAL A 1 87 ? 0.989 5.343 13.765 1.00 91.94 87 VAL A CA 1
ATOM 693 C C . VAL A 1 87 ? 1.082 4.544 12.463 1.00 91.94 87 VAL A C 1
ATOM 695 O O . VAL A 1 87 ? 2.177 4.160 12.063 1.00 91.94 87 VAL A O 1
ATOM 698 N N . TRP A 1 88 ? -0.040 4.319 11.771 1.00 90.56 88 TRP A N 1
ATOM 699 C CA . TRP A 1 88 ? -0.067 3.487 10.568 1.00 90.56 88 TRP A CA 1
ATOM 700 C C . TRP A 1 88 ? -0.439 4.263 9.304 1.00 90.56 88 TRP A C 1
ATOM 702 O O . TRP A 1 88 ? 0.355 4.314 8.365 1.00 90.56 88 TRP A O 1
ATOM 712 N N . ILE A 1 89 ? -1.620 4.886 9.262 1.00 89.81 89 ILE A N 1
ATOM 713 C CA . ILE A 1 89 ? -2.152 5.473 8.020 1.00 89.81 89 ILE A CA 1
ATOM 714 C C . ILE A 1 89 ? -1.380 6.729 7.608 1.00 89.81 89 ILE A C 1
ATOM 716 O O . ILE A 1 89 ? -0.943 6.834 6.463 1.00 89.81 89 ILE A O 1
ATOM 720 N N . VAL A 1 90 ? -1.180 7.672 8.531 1.00 90.62 90 VAL A N 1
ATOM 721 C CA . VAL A 1 90 ? -0.491 8.940 8.250 1.00 90.62 90 VAL A CA 1
ATOM 722 C C . VAL A 1 90 ? 0.953 8.706 7.779 1.00 90.62 90 VAL A C 1
ATOM 724 O O . VAL A 1 90 ? 1.299 9.214 6.709 1.00 90.62 90 VAL A O 1
ATOM 727 N N . PRO A 1 91 ? 1.789 7.901 8.468 1.00 91.25 91 PRO A N 1
ATOM 728 C CA . PRO A 1 91 ? 3.151 7.637 8.014 1.00 91.25 91 PRO A CA 1
ATOM 729 C C . PRO A 1 91 ? 3.188 6.885 6.683 1.00 91.25 91 PRO A C 1
ATOM 731 O O . PRO A 1 91 ? 4.024 7.195 5.840 1.00 91.25 91 PRO A O 1
ATOM 734 N N . ALA A 1 92 ? 2.263 5.946 6.448 1.00 88.81 92 ALA A N 1
ATOM 735 C CA . ALA A 1 92 ? 2.198 5.221 5.181 1.00 88.81 92 ALA A CA 1
ATOM 736 C C . ALA A 1 92 ? 1.873 6.148 3.999 1.00 88.81 92 ALA A C 1
ATOM 738 O O . ALA A 1 92 ? 2.482 6.018 2.940 1.00 88.81 92 ALA A O 1
ATOM 739 N N . LEU A 1 93 ? 0.948 7.098 4.167 1.00 87.56 93 LEU A N 1
ATOM 740 C CA . LEU A 1 93 ? 0.613 8.072 3.124 1.00 87.56 93 LEU A CA 1
ATOM 741 C C . LEU A 1 93 ? 1.764 9.050 2.869 1.00 87.56 93 LEU A C 1
ATOM 743 O O . LEU A 1 93 ? 2.118 9.288 1.715 1.00 87.56 93 LEU A O 1
ATOM 747 N N . LEU A 1 94 ? 2.368 9.579 3.935 1.00 88.94 94 LEU A N 1
ATOM 748 C CA . LEU A 1 94 ? 3.473 10.533 3.833 1.00 88.94 94 LEU A CA 1
ATOM 749 C C . LEU A 1 94 ? 4.775 9.888 3.351 1.00 88.94 94 LEU A C 1
ATOM 751 O O . LEU A 1 94 ? 5.575 10.568 2.723 1.00 88.94 94 LEU A O 1
ATOM 755 N N . GLY A 1 95 ? 4.998 8.597 3.605 1.00 88.38 95 GLY A N 1
ATOM 756 C CA . GLY A 1 95 ? 6.219 7.890 3.213 1.00 88.38 95 GLY A CA 1
ATOM 757 C C . GLY A 1 95 ? 6.306 7.566 1.720 1.00 88.38 95 GLY A C 1
ATOM 758 O O . GLY A 1 95 ? 7.405 7.505 1.171 1.00 88.38 95 GLY A O 1
ATOM 759 N N . GLN A 1 96 ? 5.169 7.406 1.034 1.00 88.25 96 GLN A N 1
ATOM 760 C CA . GLN A 1 96 ? 5.135 7.088 -0.400 1.00 88.25 96 GLN A CA 1
ATOM 761 C C . GLN A 1 96 ? 5.900 8.084 -1.286 1.00 88.25 96 GLN A C 1
ATOM 763 O O . GLN A 1 96 ? 6.688 7.614 -2.107 1.00 88.25 96 GLN A O 1
ATOM 768 N N . PRO A 1 97 ? 5.752 9.418 -1.155 1.00 86.06 97 PRO A N 1
ATOM 769 C CA . PRO A 1 97 ? 6.526 10.348 -1.973 1.00 86.06 97 PRO A CA 1
ATOM 770 C C . PRO A 1 97 ? 8.035 10.226 -1.776 1.00 86.06 97 PRO A C 1
ATOM 772 O O . PRO A 1 97 ? 8.771 10.203 -2.762 1.00 86.06 97 PRO A O 1
ATOM 775 N N . PHE A 1 98 ? 8.502 10.067 -0.536 1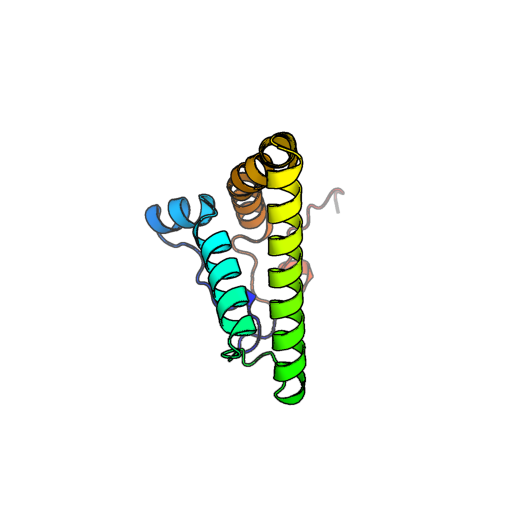.00 86.75 98 PHE A N 1
ATOM 776 C CA . PHE A 1 98 ? 9.925 9.856 -0.258 1.00 86.75 98 PHE A CA 1
ATOM 777 C C . PHE A 1 98 ? 10.422 8.541 -0.858 1.00 86.75 98 PHE A C 1
ATOM 779 O O . PHE A 1 98 ? 11.454 8.525 -1.526 1.00 86.75 98 PHE A O 1
ATOM 786 N N . LEU A 1 99 ? 9.660 7.456 -0.692 1.00 85.81 99 LEU A N 1
ATOM 787 C CA . LEU A 1 99 ? 10.004 6.150 -1.249 1.00 85.81 99 LEU A CA 1
ATOM 788 C C . LEU A 1 9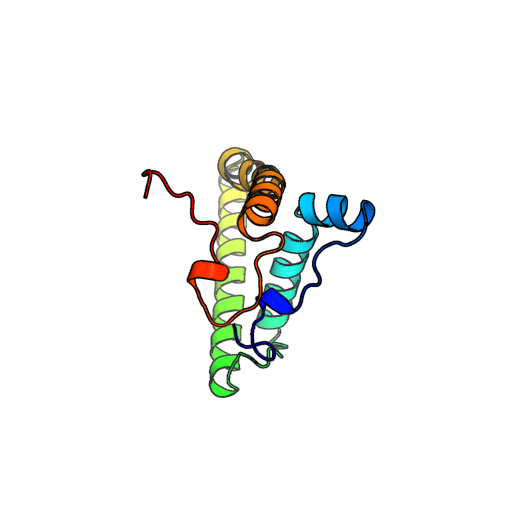9 ? 10.058 6.183 -2.781 1.00 85.81 99 LEU A C 1
ATOM 790 O O . LEU A 1 99 ? 10.951 5.595 -3.377 1.00 85.81 99 LEU A O 1
ATOM 794 N N . ARG A 1 100 ? 9.136 6.889 -3.443 1.00 85.25 100 ARG A N 1
ATOM 795 C CA . ARG A 1 100 ? 9.119 6.995 -4.910 1.00 85.25 100 ARG A CA 1
ATOM 796 C C . ARG A 1 100 ? 10.278 7.821 -5.441 1.00 85.25 100 ARG A C 1
ATOM 798 O O . ARG A 1 100 ? 10.868 7.435 -6.444 1.00 85.25 100 ARG A O 1
ATOM 805 N N . LEU A 1 101 ? 10.633 8.911 -4.763 1.00 82.25 101 LEU A N 1
ATOM 806 C CA . LEU A 1 101 ? 11.838 9.676 -5.085 1.00 82.25 101 LEU A CA 1
ATOM 807 C C . LEU A 1 101 ? 13.098 8.826 -4.909 1.00 82.25 101 LEU A C 1
ATOM 809 O O . LEU A 1 101 ? 13.956 8.828 -5.787 1.00 82.25 101 LEU A O 1
ATOM 813 N N . TYR A 1 102 ? 13.176 8.061 -3.819 1.00 81.31 102 TYR A N 1
ATOM 814 C CA . TYR A 1 102 ? 14.274 7.134 -3.566 1.00 81.31 102 TYR A CA 1
ATOM 815 C C . TYR A 1 102 ? 14.378 6.053 -4.656 1.00 81.31 102 TYR A C 1
ATOM 817 O O . TYR A 1 102 ? 15.431 5.911 -5.267 1.00 81.31 102 TYR A O 1
ATOM 825 N N . LEU A 1 103 ? 13.277 5.375 -4.997 1.00 77.50 103 LEU A N 1
ATOM 826 C CA . LEU A 1 103 ? 13.247 4.348 -6.049 1.00 77.50 103 LEU A CA 1
ATOM 827 C C . LEU A 1 103 ? 13.560 4.914 -7.442 1.00 77.50 103 LEU A C 1
ATOM 829 O O . LEU A 1 103 ? 14.226 4.260 -8.242 1.00 77.50 103 LEU A O 1
ATOM 833 N N . LEU A 1 104 ? 13.107 6.135 -7.748 1.00 75.69 104 LEU A N 1
ATOM 834 C CA . LEU A 1 104 ? 13.497 6.838 -8.974 1.00 75.69 104 LEU A CA 1
ATOM 835 C C . LEU A 1 104 ? 14.989 7.178 -8.976 1.00 75.69 104 LEU A C 1
ATOM 837 O O . LEU A 1 104 ? 15.615 7.141 -10.032 1.00 75.69 104 LEU A O 1
ATOM 841 N N . ALA A 1 105 ? 15.572 7.501 -7.824 1.00 75.19 105 ALA A N 1
ATOM 842 C CA . ALA A 1 105 ? 17.006 7.717 -7.718 1.00 75.19 105 ALA A CA 1
ATOM 843 C C . ALA A 1 105 ? 17.791 6.404 -7.853 1.00 75.19 105 ALA A C 1
ATOM 845 O O . ALA A 1 105 ? 18.852 6.424 -8.460 1.00 75.19 105 ALA A O 1
ATOM 846 N N . GLU A 1 106 ? 17.284 5.281 -7.349 1.00 66.94 106 GLU A N 1
ATOM 847 C CA . GLU A 1 106 ? 17.974 3.985 -7.372 1.00 66.94 106 GLU A CA 1
ATOM 848 C C . GLU A 1 106 ? 17.876 3.287 -8.738 1.00 66.94 106 GLU A C 1
ATOM 850 O O . GLU A 1 106 ? 18.896 2.950 -9.337 1.00 66.94 106 GLU A O 1
ATOM 855 N N . HIS A 1 107 ? 16.661 3.158 -9.280 1.00 65.50 107 HIS A N 1
ATOM 856 C CA . HIS A 1 107 ? 16.366 2.407 -10.511 1.00 65.50 107 HIS A CA 1
ATOM 857 C C . HIS A 1 107 ? 16.005 3.295 -11.716 1.00 65.50 107 HIS A C 1
ATOM 859 O O . HIS A 1 107 ? 15.705 2.821 -12.825 1.00 65.50 107 HIS A O 1
ATOM 865 N N . GLY A 1 108 ? 16.013 4.618 -11.539 1.00 61.47 108 GLY A N 1
ATOM 866 C CA . GLY A 1 108 ? 15.836 5.557 -12.639 1.00 61.47 108 GLY A CA 1
ATOM 867 C C . GLY A 1 108 ? 16.987 5.444 -13.629 1.00 61.47 108 GLY A C 1
ATOM 868 O O . GLY A 1 108 ? 18.141 5.702 -13.284 1.00 61.47 108 GLY A O 1
ATOM 869 N N . ARG A 1 109 ? 16.634 5.114 -14.879 1.00 60.38 109 ARG A N 1
ATOM 870 C CA . ARG A 1 109 ? 17.536 5.007 -16.040 1.00 60.38 109 ARG A CA 1
ATOM 871 C C . ARG A 1 109 ? 18.580 3.876 -15.989 1.00 60.38 109 ARG A C 1
ATOM 873 O O . ARG A 1 109 ? 19.527 3.935 -16.764 1.00 60.38 109 ARG A O 1
ATOM 880 N N . CYS A 1 110 ? 18.401 2.844 -15.158 1.00 61.66 110 CYS A N 1
ATOM 881 C CA . CYS A 1 110 ? 19.211 1.626 -15.289 1.00 61.66 110 CYS A CA 1
ATOM 882 C C . CYS A 1 110 ? 18.973 0.959 -16.659 1.00 61.66 110 CYS A C 1
ATOM 884 O O . CYS A 1 110 ? 17.827 0.946 -17.131 1.00 61.66 110 CYS A O 1
ATOM 886 N N . PRO A 1 111 ? 20.030 0.441 -17.309 1.00 58.94 111 PRO A N 1
ATOM 887 C CA . PRO A 1 111 ? 19.919 -0.209 -18.603 1.00 58.94 111 PRO A CA 1
ATOM 888 C C . PRO A 1 111 ? 19.260 -1.593 -18.460 1.00 58.94 111 PRO A C 1
ATOM 890 O O . PRO A 1 111 ? 19.626 -2.387 -17.596 1.00 58.94 111 PRO A O 1
ATOM 893 N N . LEU A 1 112 ? 18.284 -1.889 -19.326 1.00 61.34 112 LEU A N 1
ATOM 894 C CA . LEU A 1 112 ? 17.618 -3.197 -19.405 1.00 61.34 112 LEU A CA 1
ATOM 895 C C . LEU A 1 112 ? 18.507 -4.215 -20.142 1.00 61.34 112 LEU A C 1
ATOM 897 O O . LEU A 1 112 ? 18.192 -4.656 -21.246 1.00 61.34 112 LEU A O 1
ATOM 901 N N . VAL A 1 113 ? 19.645 -4.568 -19.550 1.00 66.44 113 VAL A N 1
ATOM 902 C CA . VAL A 1 113 ? 20.567 -5.584 -20.083 1.00 66.44 113 VAL A CA 1
ATOM 903 C C . VAL A 1 113 ? 20.545 -6.816 -19.185 1.00 66.44 113 VAL A C 1
ATOM 905 O O . VAL A 1 113 ? 20.272 -6.730 -17.989 1.00 66.44 113 VAL A O 1
ATOM 908 N N . ALA A 1 114 ? 20.845 -7.986 -19.752 1.00 64.94 114 ALA A N 1
ATOM 909 C CA . ALA A 1 114 ? 20.906 -9.236 -18.990 1.00 64.94 114 ALA A CA 1
ATOM 910 C C . ALA A 1 114 ? 21.996 -9.223 -17.897 1.00 64.94 114 ALA A C 1
ATOM 912 O O . ALA A 1 114 ? 21.923 -9.995 -16.942 1.00 64.94 114 ALA A O 1
ATOM 913 N N . ASN A 1 115 ? 22.994 -8.342 -18.024 1.00 67.56 115 ASN A N 1
ATOM 914 C CA . ASN A 1 115 ? 24.051 -8.172 -17.041 1.00 67.56 115 ASN A CA 1
ATOM 915 C C . ASN A 1 115 ? 23.532 -7.441 -15.787 1.00 67.56 115 ASN A C 1
ATOM 917 O O . ASN A 1 115 ? 23.277 -6.238 -15.802 1.00 67.56 115 ASN A O 1
ATOM 921 N N . MET A 1 116 ? 23.427 -8.174 -14.676 1.00 64.56 116 MET A N 1
ATOM 922 C CA . MET A 1 116 ? 22.977 -7.657 -13.374 1.00 64.56 116 MET A CA 1
ATOM 923 C C . MET A 1 116 ? 23.845 -6.502 -12.848 1.00 64.56 116 MET A C 1
ATOM 925 O O . MET A 1 116 ? 23.330 -5.622 -12.159 1.00 64.56 116 MET A O 1
ATOM 929 N N . LEU A 1 117 ? 25.145 -6.488 -13.174 1.00 67.12 117 LEU A N 1
ATOM 930 C CA . LEU A 1 117 ? 26.075 -5.450 -12.717 1.00 67.12 117 LEU A CA 1
ATOM 931 C C . LEU A 1 117 ? 25.862 -4.125 -13.451 1.00 67.12 117 LEU A C 1
ATOM 933 O O . LEU A 1 117 ? 25.972 -3.072 -12.840 1.00 67.12 117 LEU A O 1
ATOM 937 N N . GLU A 1 118 ? 25.495 -4.166 -14.732 1.00 66.06 118 GLU A N 1
ATOM 938 C CA . GLU A 1 118 ? 25.130 -2.960 -15.487 1.00 66.06 118 GLU A CA 1
ATOM 939 C C . GLU A 1 118 ? 23.751 -2.427 -15.075 1.00 66.06 118 GLU A C 1
ATOM 941 O O . GLU A 1 118 ? 23.506 -1.225 -15.138 1.00 66.06 118 GLU A O 1
ATOM 946 N N . ASN A 1 119 ? 22.862 -3.308 -14.609 1.00 61.25 119 ASN A N 1
ATOM 947 C CA . ASN A 1 119 ? 21.521 -2.960 -14.132 1.00 61.25 119 ASN A CA 1
ATOM 948 C C . ASN A 1 119 ? 21.508 -2.423 -12.679 1.00 61.25 119 ASN A C 1
ATOM 950 O O . ASN A 1 119 ? 20.479 -1.959 -12.187 1.00 61.25 119 ASN A O 1
ATOM 954 N N . THR A 1 120 ? 22.646 -2.450 -11.981 1.00 63.09 120 THR A N 1
ATOM 955 C CA . THR A 1 120 ? 22.757 -2.019 -10.580 1.00 63.09 120 THR A CA 1
ATOM 956 C C . THR A 1 120 ? 23.706 -0.830 -10.461 1.00 63.09 120 THR A C 1
ATOM 958 O O . THR A 1 120 ? 24.782 -0.821 -11.050 1.00 63.09 120 THR A O 1
ATOM 961 N N . ARG A 1 121 ? 23.353 0.190 -9.667 1.00 67.44 121 ARG A N 1
ATOM 962 C CA . ARG A 1 121 ? 24.287 1.287 -9.368 1.00 67.44 121 ARG A CA 1
ATOM 963 C C . ARG A 1 121 ? 25.369 0.812 -8.399 1.00 67.44 121 ARG A C 1
ATOM 965 O O . ARG A 1 121 ? 25.169 0.811 -7.189 1.00 67.44 121 ARG A O 1
ATOM 972 N N . THR A 1 122 ? 26.520 0.418 -8.927 1.00 71.06 122 THR A N 1
ATOM 973 C CA . THR A 1 122 ? 27.708 0.074 -8.135 1.00 71.06 122 THR A CA 1
ATOM 974 C C . THR A 1 122 ? 28.575 1.302 -7.864 1.00 71.06 122 THR A C 1
ATOM 976 O O . THR A 1 122 ? 29.045 1.950 -8.798 1.00 71.06 122 THR A O 1
ATOM 979 N N . THR A 1 123 ? 28.844 1.588 -6.588 1.00 74.19 123 THR A N 1
ATOM 980 C CA . THR A 1 123 ? 29.871 2.554 -6.169 1.00 74.19 123 THR A CA 1
ATOM 981 C C . THR A 1 123 ? 31.166 1.801 -5.892 1.00 74.19 123 THR A C 1
ATOM 983 O O . THR A 1 123 ? 31.223 0.986 -4.973 1.00 74.19 123 THR A O 1
ATOM 986 N N . LEU A 1 124 ? 32.214 2.068 -6.671 1.00 78.38 124 LEU A N 1
ATOM 987 C CA . LEU A 1 124 ? 33.545 1.526 -6.405 1.00 78.38 124 LEU A CA 1
ATOM 988 C C . LEU A 1 124 ? 34.159 2.288 -5.224 1.00 78.38 124 LEU A C 1
ATOM 990 O O . LEU A 1 124 ? 34.354 3.498 -5.293 1.00 78.38 124 LEU A O 1
ATOM 994 N N . THR A 1 125 ? 34.432 1.586 -4.126 1.00 79.69 125 THR A N 1
ATOM 995 C CA . THR A 1 125 ? 35.003 2.175 -2.901 1.00 79.69 125 THR A CA 1
ATOM 996 C C . THR A 1 125 ? 36.520 2.026 -2.807 1.00 79.69 125 THR A C 1
ATOM 998 O O . THR A 1 125 ? 37.109 2.464 -1.826 1.00 79.69 125 THR A O 1
ATOM 1001 N N . ASN A 1 126 ? 37.153 1.417 -3.812 1.00 80.44 126 ASN A N 1
ATOM 1002 C CA . ASN A 1 126 ? 38.598 1.242 -3.902 1.00 80.44 126 ASN A CA 1
ATOM 1003 C C . ASN A 1 126 ? 39.103 1.808 -5.229 1.00 80.44 126 ASN A C 1
ATOM 1005 O O . ASN A 1 126 ? 38.416 1.719 -6.247 1.00 80.44 126 ASN A O 1
ATOM 1009 N N . TRP A 1 127 ? 40.316 2.355 -5.210 1.00 66.31 127 TRP A N 1
ATOM 1010 C CA . TRP A 1 127 ? 41.083 2.600 -6.425 1.00 66.31 127 TRP A CA 1
ATOM 1011 C C . TRP A 1 127 ? 41.622 1.262 -6.932 1.00 66.31 127 TRP A C 1
ATOM 1013 O O . TRP A 1 127 ? 42.515 0.681 -6.316 1.00 66.31 127 TRP A O 1
ATOM 1023 N N . LEU A 1 128 ? 41.051 0.768 -8.024 1.00 58.00 128 LEU A N 1
ATOM 1024 C CA . LEU A 1 128 ? 41.758 -0.079 -8.979 1.00 58.00 128 LEU A CA 1
ATOM 1025 C C . LEU A 1 128 ? 42.028 0.777 -10.212 1.00 58.00 128 LEU A C 1
ATOM 1027 O O . LEU A 1 128 ? 41.067 1.449 -10.653 1.00 58.00 128 LEU A O 1
#